Protein 4MT2 (pdb70)

B-factor: mean 28.12, std 9.49, range [16.02, 57.67]

Solvent-accessible surface area: 4703 Å² total; per-residue (Å²): 170,57,116,58,3,84,17,57,108,106,72,82,34,96,20,66,35,98,27,194,9,129,116,26,114,17,149,46,24,166,77,39,81,22,77,26,11,104,81,67,23,87,122,8,92,188,41,61,85,23,82,178,81,54,121,188,34,126,48,16,162

Sequence (61 aa):
MDPNCSCATDGSCSCAGSCKCKQCKCTSCKKSCCSCCPVGCAKCSQGCICKEASDKCSCCA

Foldseek 3Di:
DPPQAPDDPPQPDQCQDVDPGQDHPHPSHQADNAQADGSPFPVDVVHDDADRPRDHDDPGD

Organism: Rattus norvegicus (NCBI:txid10116)

InterPro domains:
  IPR000006 Metallothionein, vertebrate [PF00131] (1-61)
  IPR000006 Metallothionein, vertebrate [PR00860] (5-17)
  IPR000006 Metallothionein, vertebrate [PR00860] (27-40)
  IPR000006 Metallothionein, vertebrate [PR00860] (41-50)
  IPR000006 Metallothionein, vertebrate [PTHR23299] (1-61)
  IPR017854 Metallothionein domain superfamily [SSF57868] (1-61)
  IPR018064 Metallothionein, vertebrate, metal binding site [PS00203] (13-31)
  IPR023587 Metallothionein domain superfamily, vertebrate [G3DSA:4.10.10.10] (1-61)

Secondary structure (DSSP, 8-state):
--TT--S-SSS----TT-S--SS---TT----SSTTS-TT-TTTTTS--S-TT-S--SS--

CATH classification: 4.10.10.10

Radius of gyration: 12.75 Å; Cα contacts (8 Å, |Δi|>4): 78; chains: 1; bounding box: 26×20×31 Å

Nearest PDB structures (foldseek):
  4mt2-assembly1_A-2  TM=1.017E+00  e=2.168E-13  Rattus rattus

GO terms:
  GO:0008270 zinc ion binding (F, IDA)
  GO:0048143 astrocyte activation (P, IEP)
  GO:0046870 cadmium ion binding (F, IDA)

Structure (mmCIF, N/CA/C/O backbone):
data_4MT2
#
_entry.id   4MT2
#
_cell.length_a   30.900
_cell.length_b   30.900
_cell.length_c   120.400
_cell.angle_alpha   90.00
_cell.angle_beta   90.00
_cell.angle_gamma   90.00
#
_symmetry.space_group_name_H-M   'P 43 21 2'
#
loop_
_entity.id
_entity.type
_entity.pdbx_description
1 polymer 'METALLOTHIONEIN ISOFORM II'
2 non-polymer 'CADMIUM ION'
3 non-polymer 'ZINC ION'
4 non-polymer 'SODIUM ION'
5 water water
#
loop_
_atom_site.group_PDB
_atom_site.id
_atom_site.type_symbol
_atom_site.label_atom_id
_atom_site.label_alt_id
_atom_site.label_comp_id
_atom_site.label_asym_id
_atom_site.label_entity_id
_atom_site.label_seq_id
_atom_site.pdbx_PDB_ins_code
_atom_site.Cartn_x
_atom_site.Cartn_y
_atom_site.Cartn_z
_atom_site.occupancy
_atom_site.B_iso_or_equiv
_atom_site.au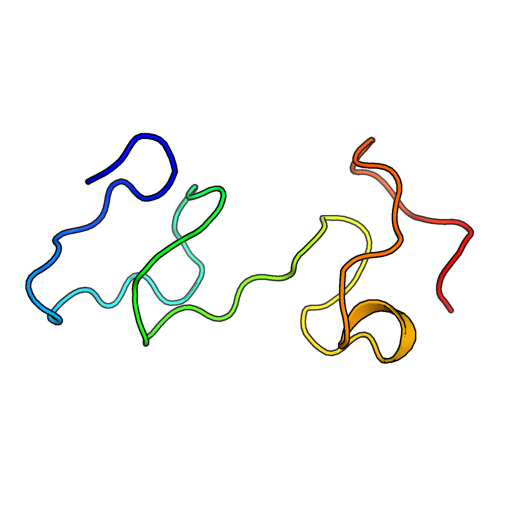th_seq_id
_atom_site.auth_comp_id
_atom_site.auth_asym_id
_atom_site.auth_atom_id
_atom_site.pdbx_PDB_model_num
ATOM 4 N N . MET A 1 2 ? 16.999 20.129 50.036 1.00 42.63 1 MET A N 1
ATOM 5 C CA . MET A 1 2 ? 15.959 19.129 50.206 1.00 42.60 1 MET A CA 1
ATOM 6 C C . MET A 1 2 ? 14.677 19.671 49.573 1.00 41.99 1 MET A C 1
ATOM 7 O O . MET A 1 2 ? 13.566 19.658 50.143 1.00 42.76 1 MET A O 1
ATOM 12 N N . ASP A 1 3 ? 14.894 20.171 48.337 1.00 41.00 2 ASP A N 1
ATOM 13 C CA . ASP A 1 3 ? 13.885 20.910 47.587 1.00 39.84 2 ASP A CA 1
ATOM 14 C C . ASP A 1 3 ? 12.627 20.079 47.337 1.00 39.26 2 ASP A C 1
ATOM 15 O O . AS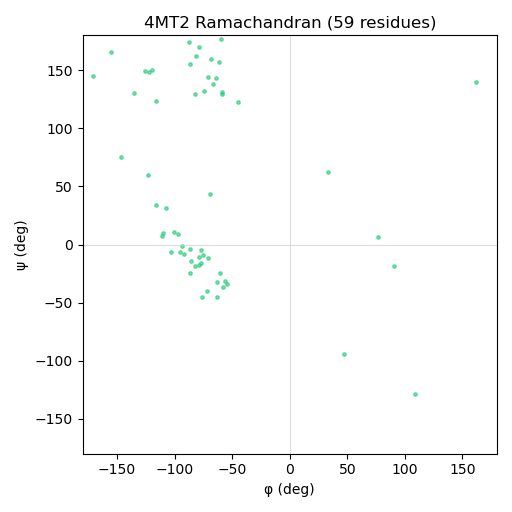P A 1 3 ? 12.674 18.929 47.735 1.00 40.02 2 ASP A O 1
ATOM 20 N N . PRO A 1 4 ? 11.464 20.392 46.751 1.00 38.00 3 PRO A N 1
ATOM 21 C CA . PRO A 1 4 ? 10.337 19.460 46.659 1.00 38.09 3 PRO A CA 1
ATOM 22 C C . PRO A 1 4 ? 10.744 18.156 45.922 1.00 36.77 3 PRO A C 1
ATOM 23 O O . PRO A 1 4 ? 10.315 17.017 46.235 1.00 36.20 3 PRO A O 1
ATOM 27 N N . ASN A 1 5 ? 11.618 18.362 44.911 1.00 34.97 4 ASN A N 1
ATOM 28 C CA . ASN A 1 5 ? 12.049 17.307 44.026 1.00 33.01 4 ASN A CA 1
ATOM 29 C C . ASN A 1 5 ? 13.214 16.439 44.440 1.00 31.07 4 ASN A C 1
ATOM 30 O O . ASN A 1 5 ? 13.350 15.437 43.744 1.00 30.88 4 ASN A O 1
ATOM 35 N N . CYS A 1 6 ? 14.035 16.740 45.427 1.00 28.59 5 CYS A N 1
ATOM 36 C CA . CYS A 1 6 ? 15.082 15.879 45.993 1.00 26.51 5 CYS A CA 1
ATOM 37 C C . CYS A 1 6 ? 14.931 16.029 47.528 1.00 25.54 5 CYS A C 1
ATOM 38 O O . CYS A 1 6 ? 14.793 17.137 48.049 1.00 24.89 5 CYS A O 1
ATOM 41 N N . SER A 1 7 ? 14.866 14.965 48.310 1.00 24.63 6 SER A N 1
ATOM 42 C CA . SER A 1 7 ? 14.877 15.100 49.767 1.00 24.16 6 SER A CA 1
ATOM 43 C C . SER A 1 7 ? 16.255 14.901 50.412 1.00 23.38 6 SER A C 1
ATOM 44 O O . SER A 1 7 ? 16.365 14.881 51.642 1.00 23.64 6 SER A O 1
ATOM 47 N N . CYS A 1 8 ? 17.335 14.809 49.640 1.00 22.37 7 CYS A N 1
ATOM 48 C CA . CYS A 1 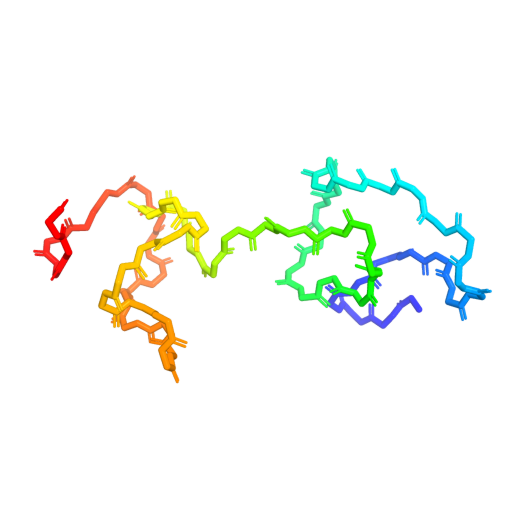8 ? 18.635 14.492 50.183 1.00 21.77 7 CYS A CA 1
ATOM 49 C C . CYS A 1 8 ? 19.356 15.659 50.855 1.00 21.70 7 CYS A C 1
ATOM 50 O O . CYS A 1 8 ? 19.032 16.847 50.717 1.00 21.99 7 CYS A O 1
ATOM 53 N N . ALA A 1 9 ? 20.437 15.290 51.528 1.00 21.70 8 ALA A N 1
ATOM 54 C CA . ALA A 1 9 ? 21.307 16.274 52.123 1.00 21.65 8 ALA A CA 1
ATOM 55 C C . ALA A 1 9 ? 21.998 16.916 50.926 1.00 21.68 8 ALA A C 1
ATOM 56 O O . ALA A 1 9 ? 22.378 16.251 49.974 1.00 21.08 8 ALA A O 1
ATOM 58 N N . THR A 1 10 ? 22.226 18.206 51.044 1.00 21.73 9 THR A N 1
ATOM 59 C CA . THR A 1 10 ? 22.711 19.047 49.961 1.00 22.02 9 THR A CA 1
ATOM 60 C C . THR A 1 10 ? 24.153 19.436 50.204 1.00 22.40 9 THR A C 1
ATOM 61 O O . THR A 1 10 ? 24.583 20.531 49.835 1.00 22.05 9 THR A O 1
ATOM 65 N N . ASP A 1 11 ? 24.934 18.592 50.842 1.00 23.88 10 ASP A N 1
ATOM 66 C CA . ASP A 1 11 ? 26.304 18.918 51.215 1.00 24.90 10 ASP A CA 1
ATOM 67 C C . ASP A 1 11 ? 27.296 18.103 50.400 1.00 25.30 10 ASP A C 1
ATOM 68 O O . ASP A 1 11 ? 28.481 18.062 50.709 1.00 24.84 10 ASP A O 1
ATOM 73 N N . GLY A 1 1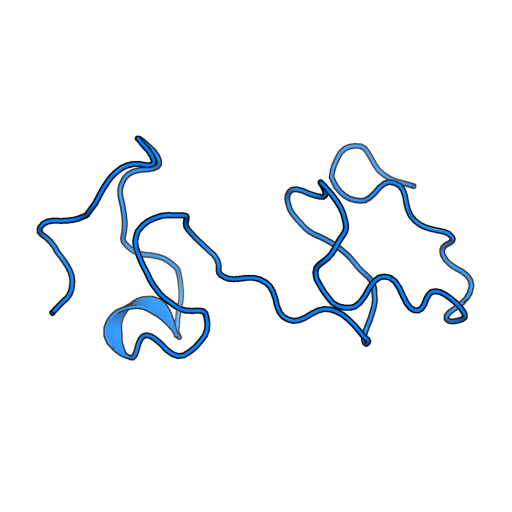2 ? 26.830 17.355 49.406 1.00 25.38 11 GLY A N 1
ATOM 74 C CA . GLY A 1 12 ? 27.678 16.519 48.573 1.00 25.71 11 GLY A CA 1
ATOM 75 C C . GLY A 1 12 ? 27.841 15.091 49.105 1.00 25.56 11 GLY A C 1
ATOM 76 O O . GLY A 1 12 ? 28.182 14.194 48.327 1.00 26.72 11 GLY A O 1
ATOM 77 N N . SER A 1 13 ? 27.569 14.807 50.380 1.00 24.99 12 SER A N 1
ATOM 78 C CA . SER A 1 13 ? 27.844 13.528 50.984 1.00 24.36 12 SER A CA 1
ATOM 79 C C . SER A 1 13 ? 26.914 12.358 50.685 1.00 24.37 12 SER A C 1
ATOM 80 O O . SER A 1 13 ? 27.288 11.201 50.950 1.00 25.14 12 SER A O 1
ATOM 83 N N . CYS A 1 14 ? 25.712 12.592 50.143 1.00 23.66 13 CYS A N 1
ATOM 84 C CA . CYS A 1 14 ? 24.758 11.514 50.000 1.00 23.54 13 CYS A CA 1
ATOM 85 C C . CYS A 1 14 ? 25.164 10.432 49.025 1.00 23.36 13 CYS A C 1
ATOM 86 O O . CYS A 1 14 ? 25.725 10.715 47.958 1.00 23.47 13 CYS A O 1
ATOM 89 N N . SER A 1 15 ? 24.914 9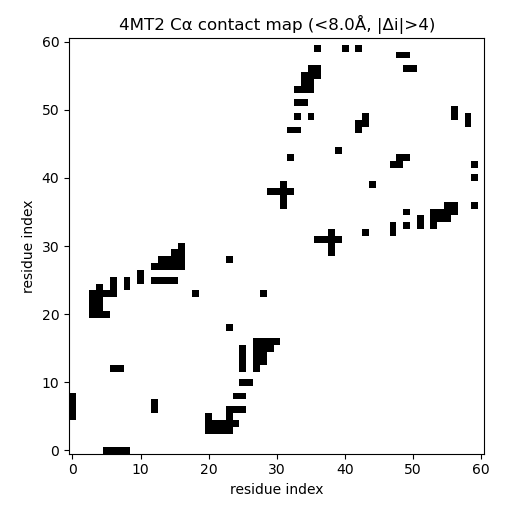.181 49.436 1.00 22.99 14 SER A N 1
ATOM 90 C CA . SER A 1 15 ? 25.209 8.017 48.655 1.00 22.07 14 SER A CA 1
ATOM 91 C C . SER A 1 15 ? 23.914 7.311 48.317 1.00 21.69 14 SER A C 1
ATOM 92 O O . SER A 1 15 ? 23.900 6.064 48.227 1.00 20.79 14 SER A O 1
ATOM 95 N N . CYS A 1 16 ? 22.799 8.026 48.099 1.00 21.37 15 CYS A N 1
ATOM 96 C CA . CYS A 1 16 ? 21.565 7.335 47.731 1.00 21.92 15 CYS A CA 1
ATOM 97 C C . CYS A 1 16 ? 21.715 6.431 46.504 1.00 21.98 15 CYS A C 1
ATOM 98 O O . CYS A 1 16 ? 21.085 5.381 46.561 1.00 22.66 15 CYS A O 1
ATOM 101 N N . ALA A 1 17 ? 22.540 6.753 45.495 1.00 22.13 16 ALA A N 1
ATOM 102 C CA . ALA A 1 17 ? 22.738 5.972 44.294 1.00 21.96 16 ALA A CA 1
ATOM 103 C C . ALA A 1 17 ? 21.520 5.216 43.808 1.00 22.74 16 ALA A C 1
ATOM 104 O O . ALA A 1 17 ? 21.412 3.982 43.830 1.00 22.78 16 ALA A O 1
ATOM 106 N N . GLY A 1 18 ? 20.501 6.000 43.462 1.00 23.13 17 GLY A N 1
ATOM 107 C CA . GLY A 1 18 ? 19.315 5.425 42.858 1.00 24.20 17 GLY A CA 1
ATOM 108 C C . GLY A 1 18 ? 18.356 4.712 43.779 1.00 25.20 17 GLY A C 1
ATOM 109 O O . GLY A 1 18 ? 17.386 4.139 43.249 1.00 26.34 17 GLY A O 1
ATOM 110 N N . SER A 1 19 ? 18.540 4.726 45.112 1.00 24.93 18 SER A N 1
ATOM 111 C CA . SER A 1 19 ? 17.563 4.099 45.966 1.00 24.65 18 SER A CA 1
ATOM 112 C C . SER A 1 19 ? 16.605 5.084 46.610 1.00 23.84 18 SER A C 1
ATOM 113 O O . SER A 1 19 ? 15.792 4.735 47.464 1.00 23.12 18 SER A O 1
ATOM 116 N N . CYS A 1 20 ? 16.627 6.329 46.159 1.00 22.83 19 CYS A N 1
ATOM 117 C CA . CYS A 1 20 ? 15.797 7.389 46.680 1.00 22.30 19 CYS A CA 1
ATOM 118 C C . CYS A 1 20 ? 14.473 7.389 45.938 1.00 22.39 19 CYS A C 1
ATOM 119 O O . CYS A 1 20 ? 14.261 6.696 44.940 1.00 22.63 19 CYS A O 1
ATOM 122 N N . LYS A 1 21 ? 13.602 8.239 46.423 1.00 23.14 20 LYS A N 1
ATOM 123 C CA . LYS A 1 21 ? 12.313 8.343 45.853 1.00 23.48 20 LYS A CA 1
ATOM 124 C C . LYS A 1 21 ? 12.268 9.691 45.163 1.00 23.76 20 LYS A C 1
ATOM 125 O O . LYS A 1 21 ? 11.209 10.128 44.693 1.00 23.70 20 LYS A O 1
ATOM 131 N N . CYS A 1 22 ? 13.373 10.409 45.020 1.00 23.45 21 CYS A N 1
ATOM 132 C CA . CYS A 1 22 ? 13.352 11.695 44.353 1.00 23.21 21 CYS A CA 1
ATOM 133 C C . CYS A 1 22 ? 12.967 11.636 42.863 1.00 23.41 21 CYS A C 1
ATOM 134 O O . CYS A 1 22 ? 13.449 10.774 42.102 1.00 23.20 21 CYS A O 1
ATOM 137 N N . LYS A 1 23 ? 12.233 12.710 42.549 1.00 23.94 22 LYS A N 1
ATOM 138 C CA . LYS A 1 23 ? 11.672 13.074 41.246 1.00 24.52 22 LYS A CA 1
ATOM 139 C C . LYS A 1 23 ? 12.819 13.619 40.410 1.00 23.33 22 LYS A C 1
ATOM 140 O O . LYS A 1 23 ? 12.987 13.255 39.270 1.00 23.21 22 LYS A O 1
ATOM 146 N N . GLN A 1 24 ? 13.655 14.497 40.988 1.00 22.62 23 GLN A N 1
ATOM 147 C CA . GLN A 1 24 ? 14.786 15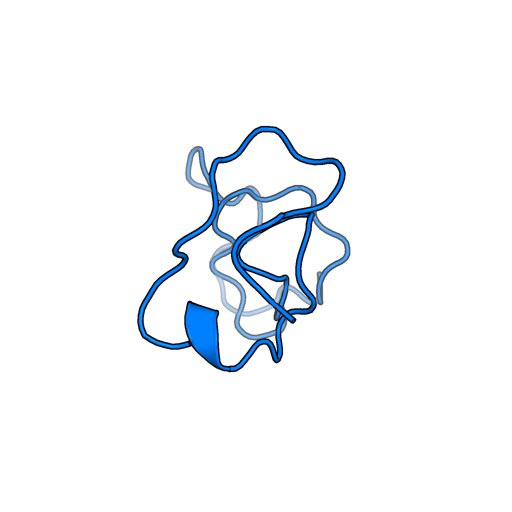.071 40.286 1.00 21.46 23 GLN A CA 1
ATOM 148 C C . GLN A 1 24 ? 15.911 15.275 41.316 1.00 21.25 23 GLN A C 1
ATOM 149 O O . GLN A 1 24 ? 16.219 16.381 41.814 1.00 2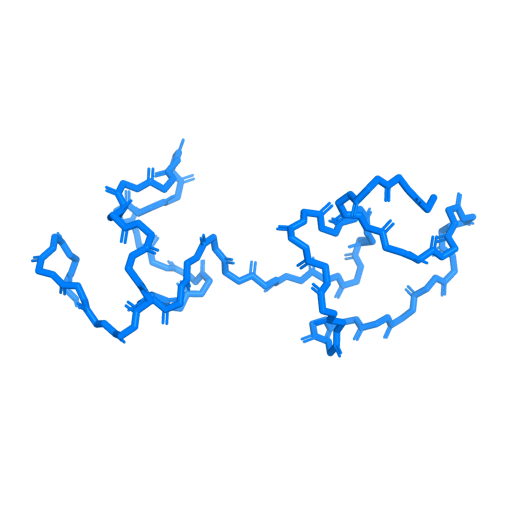1.24 23 GLN A O 1
ATOM 155 N N . CYS A 1 25 ? 16.514 14.127 41.658 1.00 20.67 24 CYS A N 1
ATOM 156 C CA . CYS A 1 25 ? 17.596 14.040 42.617 1.00 19.64 24 CYS A CA 1
ATOM 157 C C . CYS A 1 25 ? 18.821 14.858 42.248 1.00 19.11 24 CYS A C 1
ATOM 158 O O . CYS A 1 25 ? 19.352 14.730 41.143 1.00 18.55 24 CYS A O 1
ATOM 161 N N . LYS A 1 26 ? 19.301 15.620 43.223 1.00 18.17 25 LYS A N 1
ATOM 162 C CA . LYS A 1 26 ? 20.435 16.445 42.975 1.00 18.04 25 LYS A CA 1
ATOM 163 C C . LYS A 1 26 ? 21.751 15.781 43.344 1.00 18.22 25 LYS A C 1
ATOM 164 O O . LYS A 1 26 ? 22.789 16.384 43.080 1.00 17.59 25 LYS A O 1
ATOM 170 N N . CYS A 1 27 ? 21.827 14.534 43.877 1.00 19.45 26 CYS A N 1
ATOM 171 C CA . CYS A 1 27 ? 23.079 13.813 44.196 1.00 20.36 26 CYS A CA 1
ATOM 172 C C . CYS A 1 27 ? 23.894 13.237 43.041 1.00 20.25 26 CYS A C 1
ATOM 173 O O . CYS A 1 27 ? 23.405 12.502 42.171 1.00 20.21 26 CYS A O 1
ATOM 176 N N . THR A 1 28 ? 25.196 13.491 43.060 1.00 20.63 27 THR A N 1
ATOM 177 C CA . THR A 1 28 ? 26.054 13.067 41.965 1.00 20.99 27 THR A CA 1
ATOM 178 C C . THR A 1 28 ? 26.230 11.538 41.961 1.00 21.15 27 THR A C 1
ATOM 179 O O . THR A 1 28 ? 26.725 10.972 40.978 1.00 21.50 27 THR A O 1
ATOM 183 N N . SER A 1 29 ? 25.822 10.848 43.029 1.00 20.91 28 SER A N 1
ATOM 184 C CA . SER A 1 29 ? 25.822 9.400 43.141 1.00 0.00 28 SER A CA 1
ATOM 185 C C . SER A 1 29 ? 24.644 8.743 42.425 1.00 20.27 28 SER A C 1
ATOM 186 O O . SER A 1 29 ? 24.649 7.523 42.262 1.00 20.93 28 SER A O 1
ATOM 189 N N . CYS A 1 30 ? 23.672 9.544 41.985 1.00 20.48 29 CYS A N 1
ATOM 190 C CA . CYS A 1 30 ? 22.431 9.000 41.526 1.00 21.02 29 CYS A CA 1
ATOM 191 C C . CYS A 1 30 ? 22.146 9.256 40.045 1.00 21.55 29 CYS A C 1
ATOM 192 O O . CYS A 1 30 ? 22.019 10.406 39.570 1.00 22.47 29 CYS A O 1
ATOM 195 N N . LYS A 1 31 ? 21.936 8.096 39.411 1.00 21.97 30 LYS A N 1
ATOM 196 C CA . LYS A 1 31 ? 21.711 7.976 37.987 1.00 22.30 30 LYS A CA 1
ATOM 197 C C . LYS A 1 31 ? 20.377 7.263 37.724 1.00 21.69 30 LYS A C 1
ATOM 198 O O . LYS A 1 31 ? 20.392 6.214 37.078 1.00 21.86 30 LYS A O 1
ATOM 204 N N . LYS A 1 32 ? 19.208 7.762 38.166 1.00 20.70 31 LYS A N 1
ATOM 205 C CA . LYS A 1 32 ? 17.946 7.109 37.891 1.00 20.16 31 LYS A CA 1
ATOM 206 C C . LYS A 1 32 ? 17.448 7.611 36.547 1.00 20.35 31 LYS A C 1
ATOM 207 O O . LYS A 1 32 ? 17.831 8.698 36.087 1.00 19.44 31 LYS A O 1
ATOM 213 N N . SER A 1 33 ? 16.614 6.810 35.889 1.00 20.11 32 SER A N 1
ATOM 214 C CA . SER A 1 33 ? 16.074 7.172 34.577 1.00 19.77 32 SER A CA 1
ATOM 215 C C . SER A 1 33 ? 15.104 8.345 34.576 1.00 19.40 32 SER A C 1
ATOM 216 O O . SER A 1 33 ? 14.486 8.656 35.595 1.00 19.00 32 SER A O 1
ATOM 219 N N . CYS A 1 34 ? 14.896 8.984 33.424 1.00 19.57 33 CYS A N 1
ATOM 220 C CA . CYS A 1 34 ? 13.929 10.048 33.330 1.00 20.01 33 CYS A CA 1
ATOM 221 C C . CYS A 1 34 ? 12.516 9.425 33.317 1.00 20.14 33 CYS A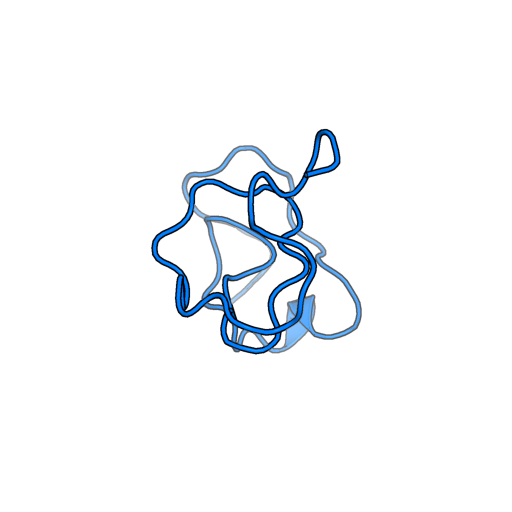 C 1
ATOM 222 O O . CYS A 1 34 ? 11.521 10.161 33.433 1.00 20.58 33 CYS A O 1
ATOM 225 N N . CYS A 1 35 ? 12.333 8.098 33.209 1.00 20.39 34 CYS A N 1
ATOM 226 C CA . CYS A 1 35 ? 10.979 7.586 33.169 1.00 21.82 34 CYS A CA 1
ATOM 227 C C . CYS A 1 35 ? 11.000 6.169 33.640 1.00 22.60 34 CYS A C 1
ATOM 228 O O . CYS A 1 35 ? 11.971 5.439 33.644 1.00 21.94 34 CYS A O 1
ATOM 231 N N . SER A 1 36 ? 9.820 5.743 33.913 1.00 24.22 35 SER A N 1
ATOM 232 C CA . SER A 1 36 ? 9.629 4.403 34.400 1.00 25.96 35 SER A CA 1
ATOM 233 C C . SER A 1 36 ? 9.607 3.391 33.301 1.00 26.22 35 SER A C 1
ATOM 234 O O . SER A 1 36 ? 9.769 2.212 33.588 1.00 27.45 35 SER A O 1
ATOM 237 N N . CYS A 1 37 ? 9.393 3.783 32.047 1.00 26.43 36 CYS A N 1
ATOM 238 C CA . CYS A 1 37 ? 9.357 2.837 30.951 1.00 26.06 36 CYS A CA 1
ATOM 239 C C . CYS A 1 37 ? 10.671 2.623 30.262 1.00 25.49 36 CYS A C 1
ATOM 240 O O . CYS A 1 37 ? 10.762 1.716 29.419 1.00 26.40 36 CYS A O 1
ATOM 243 N N . CYS A 1 38 ? 11.703 3.404 30.562 1.00 24.32 37 CYS A N 1
ATOM 244 C CA . CYS A 1 38 ? 12.970 3.207 29.896 1.00 23.36 37 CYS A CA 1
ATOM 245 C C . CYS A 1 38 ? 14.101 3.019 30.912 1.00 22.18 37 CYS A C 1
ATOM 246 O O . CYS A 1 38 ? 14.044 3.586 32.013 1.00 21.55 37 CYS A O 1
ATOM 249 N N . PRO A 1 39 ? 15.169 2.255 30.627 1.00 21.91 38 PRO A N 1
ATOM 250 C CA . PRO A 1 39 ? 16.409 2.332 31.374 1.00 21.14 38 PRO A CA 1
ATOM 251 C C . PRO A 1 39 ? 17.011 3.700 31.259 1.00 21.04 38 PRO A C 1
ATOM 252 O O . PRO A 1 39 ? 16.767 4.396 30.267 1.00 20.53 38 PRO A O 1
ATOM 256 N N . VAL A 1 40 ? 17.847 4.043 32.242 1.00 20.47 39 VAL A N 1
ATOM 257 C CA . VAL A 1 40 ? 18.592 5.304 32.237 1.00 19.95 39 VAL A CA 1
ATOM 258 C C . VAL A 1 40 ? 19.435 5.433 30.953 1.00 20.16 39 VAL A C 1
ATOM 259 O O . VAL A 1 40 ? 19.573 6.554 30.477 1.00 20.55 39 VAL A O 1
ATOM 263 N N . GLY A 1 41 ? 19.955 4.373 30.319 1.00 19.60 40 GLY A N 1
ATOM 264 C CA . GLY A 1 41 ? 20.717 4.495 29.101 1.00 19.88 40 GLY A CA 1
ATOM 265 C C . GLY A 1 41 ? 19.927 4.742 27.804 1.00 20.53 40 GLY A C 1
ATOM 266 O O . GLY A 1 41 ? 20.620 4.968 26.799 1.00 21.86 40 GLY A O 1
ATOM 267 N N . CYS A 1 42 ? 18.587 4.752 27.735 1.00 20.68 41 CYS A N 1
ATOM 268 C CA . CYS A 1 42 ? 17.812 4.858 26.494 1.00 20.53 41 CYS A CA 1
ATOM 269 C C . CYS A 1 42 ? 18.275 5.908 25.475 1.00 19.98 41 CYS A C 1
ATOM 270 O O . CYS A 1 42 ? 18.360 7.101 25.796 1.00 19.75 41 CYS A O 1
ATOM 273 N N . ALA A 1 43 ? 18.598 5.541 24.227 1.00 18.92 42 ALA A N 1
ATOM 274 C CA . ALA A 1 43 ? 19.099 6.505 23.261 1.00 19.74 42 ALA A CA 1
ATOM 275 C C . ALA A 1 43 ? 18.134 7.622 22.877 1.00 20.00 42 ALA A C 1
ATOM 276 O O . ALA A 1 43 ? 18.501 8.818 22.835 1.00 19.64 42 ALA A O 1
ATOM 278 N N . LYS A 1 44 ? 16.885 7.282 22.605 1.00 19.81 43 LYS A N 1
ATOM 279 C CA . LYS A 1 44 ? 15.923 8.292 22.202 1.00 19.80 43 LYS A CA 1
ATOM 280 C C . LYS A 1 44 ? 15.659 9.326 23.271 1.00 19.68 43 LYS A C 1
ATOM 281 O O . LYS A 1 44 ? 15.496 10.483 22.892 1.00 20.73 43 LYS A O 1
ATOM 287 N N . CYS A 1 45 ? 15.721 8.968 24.567 1.00 19.28 44 CYS A N 1
ATOM 288 C CA . CYS A 1 45 ? 15.544 9.916 25.650 1.00 17.95 44 CYS A CA 1
ATOM 289 C C . CYS A 1 45 ? 16.821 10.659 26.081 1.00 17.66 44 CYS A C 1
ATOM 290 O O . CYS A 1 45 ? 16.714 11.557 26.898 1.00 17.87 44 CYS A O 1
ATOM 293 N N . SER A 1 46 ? 18.036 10.444 25.607 1.00 17.03 45 SER A N 1
ATOM 294 C CA . SER A 1 46 ? 19.184 11.190 26.073 1.00 17.28 45 SER A CA 1
ATOM 295 C C . SER A 1 46 ? 19.194 12.702 25.878 1.00 17.53 45 SER A C 1
ATOM 296 O O . SER A 1 46 ? 19.902 13.394 26.577 1.00 17.94 45 SER A O 1
ATOM 299 N N . GLN A 1 47 ? 18.494 13.317 24.939 1.00 17.15 46 GLN A N 1
ATOM 300 C CA . GLN A 1 47 ? 18.576 14.759 24.840 1.00 17.20 46 GLN A CA 1
ATOM 301 C C . GLN A 1 47 ? 17.423 15.350 25.602 1.00 0.00 46 GLN A C 1
ATOM 302 O O . GLN A 1 47 ? 17.331 16.572 25.685 1.00 17.44 46 GLN A O 1
ATOM 308 N N . GLY A 1 48 ? 16.524 14.486 26.076 1.00 16.02 47 GLY A N 1
ATOM 309 C CA . GLY A 1 48 ? 15.382 14.935 26.795 1.00 16.11 47 GLY A CA 1
ATOM 310 C C . GLY A 1 48 ? 14.395 13.782 26.764 1.00 17.69 47 GLY A C 1
ATOM 311 O O . GLY A 1 48 ? 14.322 13.104 25.734 1.00 18.35 47 GLY A O 1
ATOM 312 N N . CYS A 1 49 ? 13.687 13.483 27.845 1.00 17.81 48 CYS A N 1
ATOM 313 C CA . CYS A 1 49 ? 12.671 12.469 27.879 1.00 0.00 48 CYS A CA 1
ATOM 314 C C . CYS A 1 49 ? 11.604 12.799 26.868 1.00 19.48 48 CYS A C 1
ATOM 315 O O . CYS A 1 49 ? 11.118 13.938 26.792 1.00 19.41 48 CYS A O 1
ATOM 318 N N . ILE A 1 50 ? 11.292 11.804 26.057 1.00 20.49 49 ILE A N 1
ATOM 319 C CA . ILE A 1 50 ? 10.161 11.939 25.160 1.00 21.18 49 ILE A CA 1
ATOM 320 C C . ILE A 1 50 ? 8.940 11.158 25.670 1.00 22.19 49 ILE A C 1
ATOM 321 O O . ILE A 1 50 ? 7.908 11.321 25.033 1.00 23.27 49 ILE A O 1
ATOM 326 N N . CYS A 1 51 ? 8.896 10.344 26.719 1.00 23.58 50 CYS A N 1
ATOM 327 C CA . CYS A 1 51 ? 7.737 9.559 27.014 1.00 25.42 50 CYS A CA 1
ATOM 328 C C . CYS A 1 51 ? 6.625 10.284 27.739 1.00 27.58 50 CYS A C 1
ATOM 329 O O . CYS A 1 51 ? 6.762 11.400 28.250 1.00 27.83 50 CYS A O 1
ATOM 332 N N . LYS A 1 52 ? 5.433 9.680 27.681 1.00 30.89 51 LYS A N 1
ATOM 333 C CA . LYS A 1 52 ? 4.289 10.165 28.455 1.00 33.81 51 LYS A CA 1
ATOM 334 C C . LYS A 1 52 ? 4.434 9.601 29.864 1.00 35.76 51 LYS A C 1
ATOM 335 O O . LYS A 1 52 ? 4.578 8.381 30.004 1.00 36.38 51 LYS A O 1
ATOM 337 N N . GLU A 1 53 ? 4.348 10.400 30.919 1.00 37.33 52 GLU A N 1
ATOM 338 C CA . GLU A 1 53 ? 4.521 9.919 32.302 1.00 39.47 52 GLU A CA 1
ATOM 339 C C . GLU A 1 53 ? 3.417 9.000 32.871 1.00 39.71 52 GLU A C 1
ATOM 340 O O . GLU A 1 53 ? 2.982 9.124 34.016 1.00 39.06 52 GLU A O 1
ATOM 346 N N . ALA A 1 54 ? 2.917 8.022 32.112 1.00 40.52 53 ALA A N 1
ATOM 347 C CA . ALA A 1 54 ? 1.904 7.145 32.666 1.00 41.03 53 ALA A CA 1
ATOM 348 C C . ALA A 1 54 ? 2.596 6.230 33.682 1.00 41.55 53 ALA A C 1
ATOM 349 O O . ALA A 1 54 ? 2.058 6.081 34.773 1.00 41.76 53 ALA A O 1
ATOM 351 N N . SER A 1 55 ? 3.811 5.747 33.403 1.00 41.96 54 SER A N 1
ATOM 352 C CA . SER A 1 55 ? 4.610 4.770 34.131 1.00 42.74 54 SER A CA 1
ATOM 353 C C . SER A 1 55 ? 4.586 3.517 33.245 1.00 42.51 54 SER A C 1
ATOM 354 O O . SER A 1 55 ? 4.879 3.633 32.049 1.00 41.75 54 SER A O 1
ATOM 357 N N . ASP A 1 56 ? 4.258 2.300 33.704 1.00 42.82 55 ASP A N 1
ATOM 358 C CA . ASP A 1 56 ? 4.082 1.124 32.859 1.00 42.57 55 ASP A CA 1
ATOM 359 C C . ASP A 1 56 ? 5.126 0.804 31.801 1.00 41.45 55 ASP A C 1
ATOM 360 O O . ASP A 1 56 ? 6.141 0.199 32.150 1.00 41.05 55 ASP A O 1
ATOM 365 N N . LYS A 1 57 ? 4.983 1.216 30.538 1.00 40.20 56 LYS A N 1
ATOM 366 C CA . LYS A 1 57 ? 5.798 0.660 29.459 1.00 38.81 56 LYS A CA 1
ATOM 367 C C . LYS A 1 57 ? 5.495 1.536 28.232 1.00 37.15 56 LYS A C 1
ATOM 368 O O . LYS A 1 57 ? 4.316 1.897 28.080 1.00 37.53 56 LYS A O 1
ATOM 374 N N . CYS A 1 58 ? 6.427 1.843 27.307 1.00 34.62 57 CYS A N 1
ATOM 375 C CA . CYS A 1 58 ? 6.157 2.883 26.328 1.00 31.57 57 CYS A CA 1
ATOM 376 C C . CYS A 1 58 ? 6.200 2.375 24.921 1.00 31.00 57 CYS A C 1
ATOM 377 O O . CYS A 1 58 ? 7.015 1.468 24.653 1.00 30.42 57 CYS A O 1
ATOM 380 N N . SER A 1 59 ? 5.385 3.048 24.100 1.00 30.67 58 SER A N 1
ATOM 381 C CA . SER A 1 59 ? 5.337 2.826 22.671 1.00 30.09 58 SER A CA 1
ATOM 382 C C . SER A 1 59 ? 6.386 3.658 21.913 1.00 29.55 58 SER A C 1
ATOM 383 O O . SER A 1 59 ? 6.836 3.172 20.880 1.00 29.78 58 SER A O 1
ATOM 386 N N . CYS A 1 60 ? 6.914 4.801 22.394 1.00 28.57 59 CYS A N 1
ATOM 387 C CA . CYS A 1 60 ? 7.882 5.542 21.628 1.00 27.22 59 CYS A CA 1
ATOM 388 C C . CYS A 1 60 ? 9.315 5.031 21.623 1.00 27.15 59 CYS A C 1
ATOM 389 O O . CYS A 1 60 ? 10.039 5.393 20.679 1.00 27.18 59 CYS A O 1
ATOM 392 N N . CYS A 1 61 ? 9.740 4.175 22.555 1.00 27.10 60 CYS A N 1
ATOM 393 C CA . CYS A 1 61 ? 11.113 3.719 22.530 1.00 27.60 60 CYS A CA 1
ATOM 394 C C . CYS A 1 61 ? 11.206 2.220 22.427 1.00 29.00 60 CYS A C 1
ATOM 395 O O . CYS A 1 61 ? 10.424 1.531 23.131 1.00 29.81 60 CYS A O 1
ATOM 398 N N . ALA A 1 62 ? 12.317 1.878 21.732 1.00 30.82 61 ALA A N 1
ATOM 399 C CA . ALA A 1 62 ? 12.601 0.478 21.366 1.00 32.49 61 ALA A CA 1
ATOM 400 C C . ALA A 1 62 ? 13.234 -0.212 22.564 1.00 33.46 61 ALA A C 1
ATOM 401 O O . ALA A 1 62 ? 12.481 -0.601 23.469 1.00 33.76 61 ALA A O 1
#